Protein AF-A0A1V8SLN9-F1 (afdb_monomer_lite)

Radius of gyration: 32.0 Å; chains: 1; bounding box: 64×64×95 Å

Sequence (150 aa):
MSALKPRDNAAPYPKDADELRLRQKEPDKEIIEHERKRAIEVKVFELRDKLEDEGVNEDDIDDQCDALRKKLTAEQTKNGSGNSGRGLKSHQVHELAKAKIEESEKLRKALGIRKDYEEGSHWKRQEEQKERREKGREEGMAKREERDRD

pLDDT: mean 83.2, std 10.78, range [45.56, 96.0]

Organism: NCBI:txid1507870

Structure (mmCIF, N/CA/C/O backbone):
data_AF-A0A1V8SLN9-F1
#
_entry.id   AF-A0A1V8SLN9-F1
#
loop_
_atom_site.group_PDB
_atom_site.id
_atom_site.type_symbol
_atom_site.label_atom_id
_atom_site.label_alt_id
_atom_site.label_comp_id
_atom_site.label_asym_id
_atom_site.label_entity_id
_atom_site.label_seq_id
_atom_site.pdbx_PDB_ins_code
_atom_site.Cartn_x
_atom_site.Cartn_y
_atom_site.Cartn_z
_atom_site.occupancy
_atom_site.B_iso_or_equiv
_atom_site.auth_seq_id
_atom_site.auth_comp_id
_atom_site.auth_asym_id
_atom_site.auth_atom_id
_atom_site.pdbx_PDB_model_num
ATOM 1 N N . MET A 1 1 ? 43.104 42.020 -18.198 1.00 45.56 1 MET A N 1
ATOM 2 C CA . MET A 1 1 ? 42.514 40.828 -18.840 1.00 45.56 1 MET A CA 1
ATOM 3 C C . MET A 1 1 ? 41.553 40.204 -17.846 1.00 45.56 1 MET A C 1
ATOM 5 O O . MET A 1 1 ? 41.995 39.791 -16.783 1.00 45.56 1 MET A O 1
ATOM 9 N N . SER A 1 2 ? 40.251 40.258 -18.116 1.00 55.72 2 SER A N 1
ATOM 10 C CA . SER A 1 2 ? 39.222 39.823 -17.167 1.00 55.72 2 SER A CA 1
ATOM 11 C C . SER A 1 2 ? 39.200 38.298 -17.063 1.00 55.72 2 SER A C 1
ATOM 13 O O . SER A 1 2 ? 38.840 37.621 -18.021 1.00 55.72 2 SER A O 1
ATOM 15 N N . ALA A 1 3 ? 39.574 37.760 -15.902 1.00 68.81 3 ALA A N 1
ATOM 16 C CA . ALA A 1 3 ? 39.474 36.338 -15.580 1.00 68.81 3 ALA A CA 1
ATOM 17 C C . ALA A 1 3 ? 38.046 35.999 -15.117 1.00 68.81 3 ALA A C 1
ATOM 19 O O . ALA A 1 3 ? 37.800 35.709 -13.949 1.00 68.81 3 ALA A O 1
ATOM 20 N N . LEU A 1 4 ? 37.076 36.093 -16.028 1.00 71.19 4 LEU A N 1
ATOM 21 C CA . LEU A 1 4 ? 35.726 35.594 -15.775 1.00 71.19 4 LEU A CA 1
ATOM 22 C C . LEU A 1 4 ? 35.706 34.098 -16.085 1.00 71.19 4 LEU A C 1
ATOM 24 O O . LEU A 1 4 ? 35.867 33.689 -17.234 1.00 71.19 4 LEU A O 1
ATOM 28 N N . LYS A 1 5 ? 35.530 33.283 -15.041 1.00 73.00 5 LYS A N 1
ATOM 29 C CA . LYS A 1 5 ? 35.334 31.836 -15.169 1.00 73.00 5 LYS A CA 1
ATOM 30 C C . LYS A 1 5 ? 34.076 31.587 -16.023 1.00 73.00 5 LYS A C 1
ATOM 32 O O . LYS A 1 5 ? 33.032 32.161 -15.699 1.00 73.00 5 LYS A O 1
ATOM 37 N N . PRO A 1 6 ? 34.147 30.786 -17.104 1.00 74.12 6 PRO A N 1
ATOM 38 C CA . PRO A 1 6 ? 32.973 30.454 -17.903 1.00 74.12 6 PRO A CA 1
ATOM 39 C C . PRO A 1 6 ? 31.878 29.869 -17.010 1.00 74.12 6 PRO A C 1
ATOM 41 O O . PRO A 1 6 ? 32.161 29.063 -16.122 1.00 74.12 6 PRO A O 1
ATOM 44 N N . ARG A 1 7 ? 30.633 30.303 -17.219 1.00 70.94 7 ARG A N 1
ATOM 45 C CA . ARG A 1 7 ? 29.477 29.709 -16.542 1.00 70.94 7 ARG A CA 1
ATOM 46 C C . ARG A 1 7 ? 29.340 28.271 -17.029 1.00 70.94 7 ARG A C 1
ATOM 48 O O . ARG A 1 7 ? 29.183 28.056 -18.230 1.00 70.94 7 ARG A O 1
ATOM 55 N N . ASP A 1 8 ? 29.377 27.316 -16.105 1.00 69.69 8 ASP A N 1
ATOM 56 C CA . ASP A 1 8 ? 29.020 25.933 -16.406 1.00 69.69 8 ASP A CA 1
ATOM 57 C C . ASP A 1 8 ? 27.553 25.890 -16.842 1.00 69.69 8 ASP A C 1
ATOM 59 O O . ASP A 1 8 ? 26.636 26.053 -16.037 1.00 69.69 8 ASP A O 1
ATOM 63 N N . ASN A 1 9 ? 27.325 25.677 -18.140 1.00 66.25 9 ASN A N 1
ATOM 64 C CA . ASN A 1 9 ? 26.021 25.304 -18.683 1.00 66.25 9 ASN A CA 1
ATOM 65 C C . ASN A 1 9 ? 25.790 23.810 -18.420 1.00 66.25 9 ASN A C 1
ATOM 67 O O . ASN A 1 9 ? 25.662 23.009 -19.349 1.00 66.25 9 ASN A O 1
ATOM 71 N N . ALA A 1 10 ? 25.769 23.416 -17.146 1.00 72.19 10 ALA A N 1
ATOM 72 C CA . ALA A 1 10 ? 25.263 22.109 -16.768 1.00 72.19 10 ALA A CA 1
ATOM 73 C C . ALA A 1 10 ? 23.760 22.107 -17.078 1.00 72.19 10 ALA A C 1
ATOM 75 O O . ALA A 1 10 ? 22.980 22.815 -16.440 1.00 72.19 10 ALA A O 1
ATOM 76 N N . ALA A 1 11 ? 23.359 21.379 -18.123 1.00 70.81 11 ALA A N 1
ATOM 77 C CA . ALA A 1 11 ? 21.947 21.170 -18.407 1.00 70.81 11 ALA A CA 1
ATOM 78 C C . ALA A 1 11 ? 21.316 20.504 -17.167 1.00 70.81 11 ALA A C 1
ATOM 80 O O . ALA A 1 11 ? 21.844 19.487 -16.723 1.00 70.81 11 ALA A O 1
ATOM 81 N N . PRO A 1 12 ? 20.217 21.036 -16.600 1.00 73.62 12 PRO A N 1
ATOM 82 C CA . PRO A 1 12 ? 19.652 20.559 -15.332 1.00 73.62 12 PRO A CA 1
ATOM 83 C C . PRO A 1 12 ? 18.948 19.197 -15.446 1.00 73.62 12 PRO A C 1
ATOM 85 O O . PRO A 1 12 ? 18.266 18.779 -14.515 1.00 73.62 12 PRO A O 1
ATOM 88 N N . TYR A 1 13 ? 19.088 18.522 -16.588 1.00 70.31 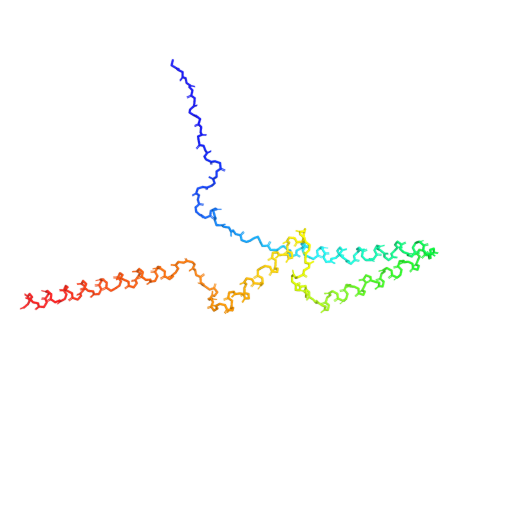13 TYR A N 1
ATOM 89 C CA . TYR A 1 13 ? 18.449 17.250 -16.874 1.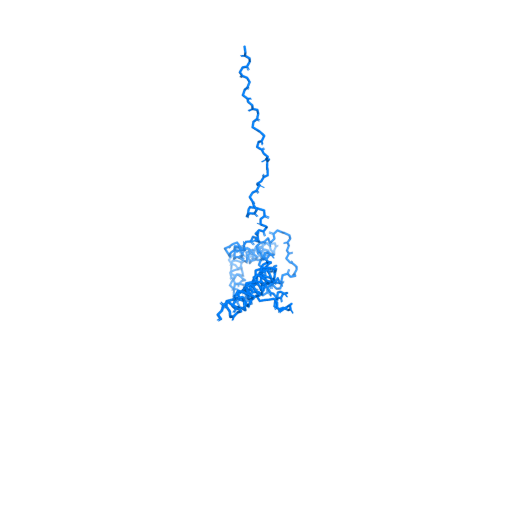00 70.31 13 TYR A CA 1
ATOM 90 C C . TYR A 1 13 ? 19.492 16.208 -17.278 1.00 70.31 13 TYR A C 1
ATOM 92 O O . TYR A 1 13 ? 20.424 16.538 -18.023 1.00 70.31 13 TYR A O 1
ATOM 100 N N . PRO A 1 14 ? 19.319 14.961 -16.815 1.00 72.50 14 PRO A N 1
ATOM 101 C CA . PRO A 1 14 ? 20.203 13.865 -17.165 1.00 72.50 14 PRO A CA 1
ATOM 102 C C . PRO A 1 14 ? 20.166 13.594 -18.672 1.00 72.50 14 PRO A C 1
ATOM 104 O O . PRO 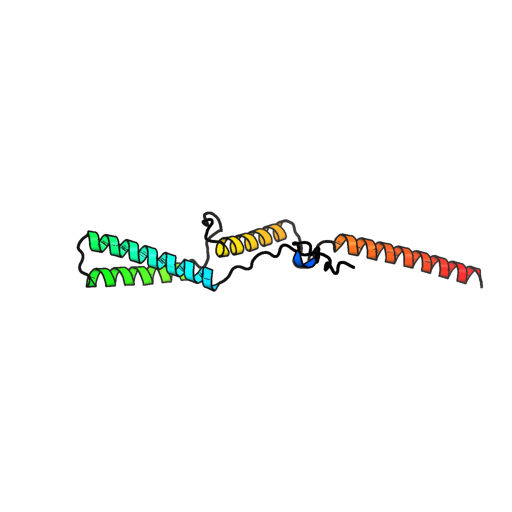A 1 14 ? 19.104 13.617 -19.298 1.00 72.50 14 PRO A O 1
ATOM 107 N N . LYS A 1 15 ? 21.345 13.390 -19.268 1.00 71.94 15 LYS A N 1
ATOM 108 C CA . LYS A 1 15 ? 21.513 13.119 -20.709 1.00 71.94 15 LYS A CA 1
ATOM 109 C C . LYS A 1 15 ? 21.676 11.632 -21.015 1.00 71.94 15 LYS A C 1
ATOM 111 O O . LYS A 1 15 ? 21.629 11.252 -22.184 1.00 71.94 15 LYS A O 1
ATOM 116 N N . ASP A 1 16 ? 21.863 10.815 -19.985 1.00 75.44 16 ASP A N 1
ATOM 117 C CA . ASP A 1 16 ? 22.084 9.388 -20.137 1.00 75.44 16 ASP A CA 1
ATOM 118 C C . ASP A 1 16 ? 20.753 8.687 -20.418 1.00 75.44 16 ASP A C 1
ATOM 120 O O . ASP A 1 16 ? 19.775 8.820 -19.680 1.00 75.44 16 ASP A O 1
ATOM 124 N N . ALA A 1 17 ? 20.705 7.937 -21.521 1.00 71.56 17 ALA A N 1
ATOM 125 C CA . ALA A 1 17 ? 19.495 7.250 -21.971 1.00 71.56 17 ALA A CA 1
ATOM 126 C C . ALA A 1 17 ? 18.965 6.247 -20.931 1.00 71.56 17 ALA A C 1
ATOM 128 O O . ALA A 1 17 ? 17.759 6.013 -20.863 1.00 71.56 17 ALA A O 1
ATOM 129 N N . ASP A 1 18 ? 19.853 5.692 -20.101 1.00 68.31 18 ASP A N 1
ATOM 130 C CA . ASP A 1 18 ? 19.485 4.802 -19.001 1.00 68.31 18 ASP A CA 1
ATOM 131 C C . ASP A 1 18 ? 18.810 5.536 -17.835 1.00 68.31 18 ASP A C 1
ATOM 133 O O . ASP A 1 18 ? 17.910 4.977 -17.214 1.00 68.31 18 ASP A O 1
ATOM 137 N N . GLU A 1 19 ? 19.152 6.799 -17.572 1.00 68.62 19 GLU A N 1
ATOM 138 C CA . GLU A 1 19 ? 18.497 7.608 -16.531 1.00 68.62 19 GLU A CA 1
ATOM 139 C C . GLU A 1 19 ? 17.118 8.117 -16.977 1.00 68.62 19 GLU A C 1
ATOM 141 O O . GLU A 1 19 ? 16.234 8.353 -16.152 1.00 68.62 19 GLU A O 1
ATOM 146 N N . LEU A 1 20 ? 16.893 8.214 -18.291 1.00 69.50 20 LEU A N 1
ATOM 147 C CA . LEU A 1 20 ? 15.585 8.510 -18.883 1.00 69.50 20 LEU A CA 1
ATOM 148 C C . LEU A 1 20 ? 14.635 7.301 -18.885 1.00 69.50 20 LEU A C 1
ATOM 150 O O . LEU A 1 20 ? 13.441 7.462 -19.164 1.00 69.50 20 LEU A O 1
ATOM 154 N N . ARG A 1 21 ? 15.117 6.090 -18.571 1.00 73.75 21 ARG A N 1
ATOM 155 C CA . ARG A 1 21 ? 14.247 4.915 -18.457 1.00 73.75 21 ARG A CA 1
ATOM 156 C C . ARG A 1 21 ? 13.341 5.070 -17.238 1.00 73.75 21 ARG A C 1
ATOM 158 O O . ARG A 1 21 ? 13.768 4.970 -16.091 1.00 73.75 21 ARG A O 1
ATOM 165 N N . LEU A 1 22 ? 12.051 5.271 -17.500 1.00 69.38 22 LEU A N 1
ATOM 166 C CA . LEU A 1 22 ? 10.990 5.323 -16.493 1.00 69.38 22 LEU A CA 1
ATOM 167 C C . LEU A 1 22 ? 10.864 3.966 -15.784 1.00 69.38 22 LEU A C 1
ATOM 169 O O . LEU A 1 22 ? 10.104 3.092 -16.201 1.00 69.38 22 LEU A O 1
ATOM 173 N N . ARG A 1 23 ? 11.616 3.781 -14.697 1.00 71.50 23 ARG A N 1
ATOM 174 C CA . ARG A 1 23 ? 11.532 2.573 -13.874 1.00 71.50 23 ARG A CA 1
ATOM 175 C C . ARG A 1 23 ? 10.254 2.604 -13.038 1.00 71.50 23 ARG A C 1
ATOM 177 O O . ARG A 1 23 ? 9.971 3.571 -12.329 1.00 71.50 23 ARG A O 1
ATOM 184 N N . GLN A 1 24 ? 9.479 1.526 -13.108 1.00 72.44 24 GLN A N 1
ATOM 185 C CA . GLN A 1 24 ? 8.304 1.358 -12.260 1.00 72.44 24 GLN A CA 1
ATOM 186 C C . GLN A 1 24 ? 8.764 1.228 -10.801 1.00 72.44 24 GLN A C 1
ATOM 188 O O . GLN A 1 24 ? 9.612 0.392 -10.496 1.00 72.44 24 GLN A O 1
ATOM 193 N N . LYS A 1 25 ? 8.247 2.084 -9.907 1.00 78.44 25 LYS A N 1
ATOM 194 C CA . LYS A 1 25 ? 8.588 2.026 -8.479 1.00 78.44 25 LYS A CA 1
ATOM 195 C C . LYS A 1 25 ? 8.139 0.688 -7.902 1.00 78.44 25 LYS A C 1
ATOM 197 O O . LYS A 1 25 ? 6.975 0.313 -8.051 1.00 78.44 25 LYS A O 1
ATOM 202 N N . GLU A 1 26 ? 9.064 -0.006 -7.252 1.00 82.19 26 GLU A N 1
ATOM 203 C CA . GLU A 1 26 ? 8.779 -1.285 -6.617 1.00 82.19 26 GLU A CA 1
ATOM 204 C C . GLU A 1 26 ? 7.928 -1.062 -5.353 1.00 82.19 26 GLU A C 1
ATOM 206 O O . GLU A 1 26 ? 8.176 -0.121 -4.591 1.00 82.19 26 GLU A O 1
ATOM 211 N N . PRO A 1 27 ? 6.878 -1.872 -5.139 1.00 88.19 27 PRO A N 1
ATOM 212 C CA . PRO A 1 27 ? 6.085 -1.809 -3.922 1.00 88.19 27 PRO A CA 1
ATOM 213 C C . PRO A 1 27 ? 6.900 -2.331 -2.734 1.00 88.19 27 PRO A C 1
ATOM 215 O O . PRO A 1 27 ? 7.520 -3.390 -2.821 1.00 88.19 27 PRO A O 1
ATOM 218 N N . ASP A 1 28 ? 6.850 -1.614 -1.611 1.00 89.62 28 ASP A N 1
ATOM 219 C CA . ASP A 1 28 ? 7.507 -2.030 -0.377 1.00 89.62 28 ASP A CA 1
ATOM 220 C C . ASP A 1 28 ? 6.541 -2.903 0.428 1.00 89.62 28 ASP A C 1
ATOM 222 O O . ASP A 1 28 ? 5.388 -2.528 0.663 1.00 89.62 28 ASP A O 1
ATOM 226 N N . LYS A 1 29 ? 6.999 -4.093 0.817 1.00 88.06 29 LYS A N 1
ATOM 227 C CA . LYS A 1 29 ? 6.187 -5.060 1.558 1.00 88.06 29 LYS A CA 1
ATOM 228 C C . LYS A 1 29 ? 5.949 -4.607 2.994 1.00 88.06 29 LYS A C 1
ATOM 230 O O . LYS A 1 29 ? 4.848 -4.820 3.493 1.00 88.06 29 LYS A O 1
ATOM 235 N N . GLU A 1 30 ? 6.927 -3.960 3.622 1.00 89.19 30 GLU A N 1
ATOM 236 C CA . GLU A 1 30 ? 6.820 -3.511 5.012 1.00 89.19 30 GLU A CA 1
ATOM 237 C C . GLU A 1 30 ? 5.747 -2.430 5.139 1.00 89.19 30 GLU A C 1
ATOM 239 O O . GLU A 1 30 ? 4.866 -2.521 5.991 1.00 89.19 30 GLU A O 1
ATOM 244 N N . ILE A 1 31 ? 5.735 -1.474 4.205 1.00 88.62 31 ILE A N 1
ATOM 245 C CA . ILE A 1 31 ? 4.721 -0.414 4.171 1.00 88.62 31 ILE A CA 1
ATOM 246 C C . ILE A 1 31 ? 3.323 -1.002 3.937 1.00 88.62 31 ILE A C 1
ATOM 248 O O . ILE A 1 31 ? 2.367 -0.621 4.604 1.00 88.62 31 ILE A O 1
ATOM 252 N N . ILE A 1 32 ? 3.184 -1.984 3.043 1.00 87.56 32 ILE A N 1
ATOM 253 C CA . ILE A 1 32 ? 1.891 -2.652 2.823 1.00 87.56 32 ILE A CA 1
ATOM 254 C C . ILE A 1 32 ? 1.413 -3.378 4.094 1.00 87.56 32 ILE A C 1
ATOM 256 O O . ILE A 1 32 ? 0.224 -3.365 4.415 1.00 87.56 32 ILE A O 1
ATOM 260 N N . GLU A 1 33 ? 2.314 -4.027 4.829 1.00 89.06 33 GLU A N 1
ATOM 261 C CA . GLU A 1 33 ? 1.983 -4.696 6.090 1.00 89.06 33 GLU A CA 1
ATOM 262 C C . GLU A 1 33 ? 1.648 -3.712 7.215 1.00 89.06 33 GLU A C 1
ATOM 264 O O . GLU A 1 33 ? 0.769 -3.989 8.035 1.00 89.06 33 GLU A O 1
ATOM 269 N N . HIS A 1 34 ? 2.298 -2.553 7.244 1.00 92.00 34 HIS A N 1
ATOM 270 C CA . HIS A 1 34 ? 2.000 -1.489 8.197 1.00 92.00 34 HIS A CA 1
ATOM 271 C C . HIS A 1 34 ? 0.605 -0.915 7.978 1.00 92.00 34 HIS A C 1
ATOM 273 O O . HIS A 1 34 ? -0.183 -0.844 8.922 1.00 92.00 34 HIS A O 1
ATOM 279 N N . GLU A 1 35 ? 0.246 -0.607 6.737 1.00 88.81 35 GLU A N 1
ATOM 280 C CA . GLU A 1 35 ? -1.072 -0.080 6.384 1.00 88.81 35 GLU A CA 1
ATOM 281 C C . GLU A 1 35 ? -2.180 -1.077 6.742 1.00 88.81 35 GLU A C 1
ATOM 283 O O . GLU A 1 35 ? -3.238 -0.698 7.251 1.00 88.81 35 GLU A O 1
ATOM 288 N N . ARG A 1 36 ? -1.902 -2.372 6.571 1.00 88.75 36 ARG A N 1
ATOM 289 C CA . ARG A 1 36 ? -2.773 -3.473 6.995 1.00 88.75 36 ARG A CA 1
ATOM 290 C C . ARG A 1 36 ? -2.993 -3.528 8.498 1.00 88.75 36 ARG A C 1
ATOM 292 O O . ARG A 1 36 ? -4.140 -3.681 8.915 1.00 88.75 36 ARG A O 1
ATOM 299 N N . LYS A 1 37 ? -1.929 -3.418 9.297 1.00 91.62 37 LYS A N 1
ATOM 300 C CA . LYS A 1 37 ? -2.019 -3.382 10.766 1.00 91.62 37 LYS A CA 1
ATOM 301 C C . LYS A 1 37 ? -2.746 -2.123 11.228 1.00 91.62 37 LYS A C 1
ATOM 303 O O . LYS A 1 37 ? -3.661 -2.203 12.039 1.00 91.62 37 LYS A O 1
ATOM 308 N N . ARG A 1 38 ? -2.421 -0.973 10.637 1.00 92.88 38 ARG A N 1
ATOM 309 C CA . ARG A 1 38 ? -3.075 0.308 10.922 1.00 92.88 38 ARG A CA 1
ATOM 310 C C . ARG A 1 38 ? -4.578 0.249 10.669 1.00 92.88 38 ARG A C 1
ATOM 312 O O . ARG A 1 38 ? -5.340 0.769 11.471 1.00 92.88 38 ARG A O 1
ATOM 319 N N . ALA A 1 39 ? -5.016 -0.406 9.596 1.00 90.62 39 ALA A N 1
ATOM 320 C CA . ALA A 1 39 ? -6.439 -0.577 9.311 1.00 90.62 39 ALA A CA 1
ATOM 321 C C . ALA A 1 39 ? -7.180 -1.399 10.383 1.00 90.62 39 ALA A C 1
ATOM 323 O O . ALA A 1 39 ? -8.375 -1.191 10.583 1.00 90.62 39 ALA A O 1
ATOM 324 N N . ILE A 1 40 ? -6.494 -2.325 11.063 1.00 93.44 40 ILE A N 1
ATOM 325 C CA . ILE A 1 40 ? -7.048 -3.052 12.212 1.00 93.44 40 ILE A CA 1
ATOM 326 C C . ILE A 1 40 ? -7.127 -2.117 13.417 1.00 93.44 40 ILE A C 1
ATOM 328 O O . ILE A 1 40 ? -8.200 -1.974 13.994 1.00 93.44 40 ILE A O 1
ATOM 332 N N . GLU A 1 41 ? -6.026 -1.443 13.753 1.00 94.81 41 GLU A N 1
ATOM 333 C CA . GLU A 1 41 ? -5.966 -0.566 14.928 1.00 94.81 41 GLU A CA 1
ATOM 334 C C . GLU A 1 41 ? -6.947 0.607 14.837 1.00 94.81 41 GLU A C 1
ATOM 336 O O . GLU A 1 41 ? -7.570 0.949 15.832 1.00 94.81 41 GLU A O 1
ATOM 341 N N . VAL A 1 42 ? -7.178 1.168 13.646 1.00 95.50 42 VAL A N 1
ATOM 342 C CA . VAL A 1 42 ? -8.212 2.199 13.446 1.00 95.50 42 VAL A CA 1
ATOM 343 C C . VAL A 1 42 ? -9.601 1.671 13.813 1.00 95.50 42 VAL A C 1
ATOM 345 O O . VAL A 1 42 ? -10.342 2.358 14.500 1.00 95.50 42 VAL A O 1
ATOM 348 N N . LYS A 1 43 ? -9.950 0.440 13.423 1.00 94.44 43 LYS A N 1
ATOM 349 C CA . LYS A 1 43 ? -11.251 -0.158 13.773 1.00 94.44 43 LYS A CA 1
ATOM 350 C C . LYS A 1 43 ? -11.370 -0.480 15.260 1.00 94.44 43 LYS A C 1
ATOM 352 O O . LYS A 1 43 ? -12.461 -0.397 15.810 1.00 94.44 43 LYS A O 1
ATOM 357 N N . VAL A 1 44 ? -10.269 -0.891 15.888 1.00 96.00 44 VAL A N 1
ATOM 358 C CA . VAL A 1 44 ? -10.218 -1.123 17.338 1.00 96.00 44 VAL A CA 1
ATOM 359 C C . VAL A 1 44 ? -10.406 0.198 18.081 1.00 96.00 44 VAL A C 1
ATOM 361 O O . VAL A 1 44 ? -11.205 0.258 19.007 1.00 96.00 44 VAL A O 1
ATOM 364 N N . PHE A 1 45 ? -9.756 1.266 17.621 1.00 95.56 45 PHE A N 1
ATOM 365 C CA . PHE A 1 45 ? -9.921 2.607 18.171 1.00 95.56 45 PHE A CA 1
ATOM 366 C C . PHE A 1 45 ? -11.361 3.121 18.012 1.00 95.56 45 PHE A C 1
ATOM 368 O O . PHE A 1 45 ? -11.969 3.543 18.983 1.00 95.56 45 PHE A O 1
ATOM 375 N N . GLU A 1 46 ? -11.967 2.964 16.830 1.00 95.00 46 GLU A N 1
ATOM 376 C CA . GLU A 1 46 ? -13.381 3.306 16.609 1.00 95.00 46 GLU A CA 1
ATOM 377 C C . GLU A 1 46 ? -14.352 2.517 17.504 1.00 95.00 46 GLU A C 1
ATOM 379 O O . GLU A 1 46 ? -15.445 3.004 17.792 1.00 95.00 46 GLU A O 1
ATOM 384 N N . LEU A 1 47 ? -14.023 1.273 17.875 1.00 95.00 47 LEU A N 1
ATOM 385 C CA . LEU A 1 47 ? -14.830 0.496 18.821 1.00 95.00 47 LEU A CA 1
ATOM 386 C C . LEU A 1 47 ? -14.664 1.044 20.237 1.00 95.00 47 LEU A C 1
ATOM 388 O O . LEU A 1 47 ? -15.659 1.214 20.933 1.00 95.00 47 LEU A O 1
ATOM 392 N N . ARG A 1 48 ? -13.424 1.326 20.637 1.00 93.94 48 ARG A N 1
ATOM 393 C CA . ARG A 1 48 ? -13.111 1.902 21.941 1.00 93.94 48 ARG A CA 1
ATOM 394 C C . ARG A 1 48 ? -13.864 3.213 22.162 1.00 93.94 48 ARG A C 1
ATOM 396 O O . ARG A 1 48 ? -14.591 3.297 23.142 1.00 93.94 48 ARG A O 1
ATOM 403 N N . ASP A 1 49 ? -13.785 4.151 21.217 1.00 95.50 49 ASP A N 1
ATOM 404 C CA . ASP A 1 49 ? -14.495 5.437 21.294 1.00 95.50 49 ASP A CA 1
ATOM 405 C C . ASP A 1 49 ? -16.005 5.238 21.529 1.00 95.50 49 ASP A C 1
ATOM 407 O O . ASP A 1 49 ? -16.607 5.894 22.372 1.00 95.50 49 ASP A O 1
ATOM 411 N N . LYS A 1 50 ? -16.624 4.274 20.832 1.00 95.25 50 LYS A N 1
ATOM 412 C CA . LYS A 1 50 ? -18.056 3.972 20.994 1.00 95.25 50 LYS A CA 1
ATOM 413 C C . LYS A 1 50 ? -18.391 3.406 22.370 1.00 95.25 50 LYS A C 1
ATOM 415 O O . LYS A 1 50 ? -19.414 3.770 22.934 1.00 95.25 50 LYS A O 1
ATOM 420 N N . LEU A 1 51 ? -17.566 2.501 22.892 1.00 94.50 51 LEU A N 1
ATOM 421 C CA . LEU A 1 51 ? -17.813 1.890 24.199 1.00 94.50 51 LEU A CA 1
ATOM 422 C C . LEU A 1 51 ? -17.556 2.877 25.348 1.00 94.50 51 LEU A C 1
ATOM 424 O O . LEU A 1 51 ? -18.253 2.822 26.362 1.00 94.50 51 LEU A O 1
ATOM 428 N N . GLU A 1 52 ? -16.597 3.791 25.176 1.00 92.62 52 GLU A N 1
ATOM 429 C CA . GLU A 1 52 ? -16.365 4.910 26.095 1.00 92.62 52 GLU A CA 1
ATOM 430 C C . GLU A 1 52 ? -17.578 5.859 26.116 1.00 92.62 52 GLU A C 1
ATOM 432 O O . GLU A 1 52 ? -18.063 6.198 27.197 1.00 92.62 52 GLU A O 1
ATOM 437 N N . ASP A 1 53 ? -18.141 6.206 24.952 1.00 94.50 53 ASP A N 1
ATOM 438 C CA . ASP A 1 53 ? -19.371 7.011 24.846 1.00 94.50 53 ASP A CA 1
ATOM 439 C C . ASP A 1 53 ? -20.598 6.315 25.474 1.00 94.50 53 ASP A C 1
ATOM 441 O O . ASP A 1 53 ? -21.480 6.970 26.037 1.00 94.50 53 ASP A O 1
ATOM 445 N N . GLU A 1 54 ? -20.665 4.983 25.397 1.00 93.62 54 GLU A N 1
ATOM 446 C CA . GLU A 1 54 ? -21.719 4.161 26.009 1.00 93.62 54 GLU A CA 1
ATOM 447 C C . GLU A 1 54 ? -21.543 3.976 27.530 1.00 93.62 54 GLU A C 1
ATOM 449 O O . GLU A 1 54 ? -22.467 3.508 28.202 1.00 93.62 54 GLU A O 1
ATOM 454 N N . GLY A 1 55 ? -20.397 4.376 28.094 1.00 91.19 55 GLY A N 1
ATOM 455 C CA . GLY A 1 55 ? -20.110 4.296 29.529 1.00 91.19 55 GLY A CA 1
ATOM 456 C C . GLY A 1 55 ? -19.820 2.879 30.033 1.00 91.19 55 GLY A C 1
ATOM 457 O O . GLY A 1 55 ? -20.134 2.560 31.181 1.00 91.19 55 GLY A O 1
ATOM 458 N N . VAL A 1 56 ? -19.262 2.017 29.178 1.00 92.50 56 VAL A N 1
ATOM 459 C CA . VAL A 1 56 ? -18.830 0.656 29.539 1.00 92.50 56 VAL A CA 1
ATOM 460 C C . VAL A 1 56 ? -17.578 0.715 30.432 1.00 92.50 56 VAL A C 1
ATOM 462 O O . VAL A 1 56 ? -16.808 1.671 30.372 1.00 92.50 56 VAL A O 1
ATOM 465 N N . ASN A 1 57 ? -17.364 -0.291 31.289 1.00 94.25 57 ASN A N 1
ATOM 466 C CA . ASN A 1 57 ? -16.175 -0.349 32.148 1.00 94.25 57 ASN A CA 1
ATOM 467 C C . ASN A 1 57 ? -14.892 -0.542 31.327 1.00 94.25 57 ASN A C 1
ATOM 469 O O . ASN A 1 57 ? -14.897 -1.283 30.347 1.00 94.25 57 ASN A O 1
ATOM 473 N N . GLU A 1 58 ? -13.776 0.033 31.784 1.00 90.75 58 GLU A N 1
ATOM 474 C CA . GLU A 1 58 ? -12.474 -0.061 31.099 1.00 90.75 58 GLU A CA 1
ATOM 475 C C . GLU A 1 58 ? -12.023 -1.514 30.850 1.00 90.75 58 GLU A C 1
A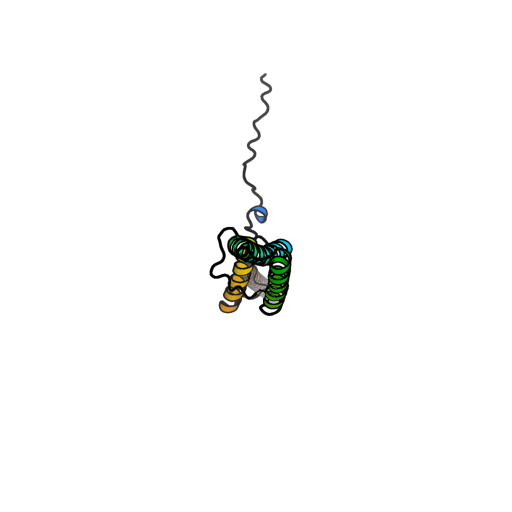TOM 477 O O . GLU A 1 58 ? -11.594 -1.831 29.742 1.00 90.75 58 GLU A O 1
ATOM 482 N N . ASP A 1 59 ? -12.205 -2.417 31.820 1.00 92.44 59 ASP A N 1
ATOM 483 C CA . ASP A 1 59 ? -11.832 -3.834 31.673 1.00 92.44 59 ASP A CA 1
ATOM 484 C C . ASP A 1 59 ? -12.635 -4.536 30.557 1.00 92.44 59 ASP A C 1
ATOM 486 O O . ASP A 1 59 ? -12.083 -5.272 29.736 1.00 92.44 59 ASP A O 1
ATOM 490 N N . ASP A 1 60 ? -13.943 -4.262 30.479 1.00 92.50 60 ASP A N 1
ATOM 491 C CA . ASP A 1 60 ? -14.828 -4.827 29.454 1.00 92.50 60 ASP A CA 1
ATOM 492 C C . ASP A 1 60 ? -14.503 -4.255 28.057 1.00 92.50 60 ASP A C 1
ATOM 494 O O . ASP A 1 60 ? -14.635 -4.950 27.042 1.00 92.50 60 ASP A O 1
ATOM 498 N N . ILE A 1 61 ? -14.070 -2.990 27.991 1.00 92.50 61 ILE A N 1
ATOM 499 C CA . ILE A 1 61 ? -13.629 -2.328 26.755 1.00 92.50 61 ILE A CA 1
ATOM 500 C C . ILE A 1 61 ? -12.372 -3.006 26.212 1.00 92.50 61 ILE A C 1
ATOM 502 O O . ILE A 1 61 ? -12.318 -3.329 25.018 1.00 92.50 61 ILE A O 1
ATOM 506 N N . ASP A 1 62 ? -11.380 -3.242 27.068 1.00 93.56 62 ASP A N 1
ATOM 507 C CA . ASP A 1 62 ? -10.115 -3.862 26.678 1.00 93.56 62 ASP A CA 1
ATOM 508 C C . ASP A 1 62 ? -10.326 -5.299 26.177 1.00 93.56 62 ASP A C 1
ATOM 510 O O . ASP A 1 62 ? -9.824 -5.656 25.103 1.00 93.56 62 ASP A O 1
ATOM 514 N N . ASP A 1 63 ? -11.161 -6.090 26.858 1.00 95.56 63 ASP A N 1
ATOM 515 C CA . ASP A 1 63 ? -11.508 -7.453 26.440 1.00 95.56 63 ASP A CA 1
ATOM 516 C C . ASP A 1 63 ? -12.178 -7.487 25.055 1.00 95.56 63 ASP A C 1
ATOM 518 O O . ASP A 1 63 ? -11.834 -8.311 24.191 1.00 95.56 63 ASP A O 1
ATOM 522 N N . GLN A 1 64 ? -13.118 -6.571 24.798 1.00 93.31 64 GLN A N 1
ATOM 523 C CA . GLN A 1 64 ? -13.793 -6.464 23.502 1.00 93.31 64 GLN A CA 1
ATOM 524 C C . GLN A 1 64 ? -12.845 -5.990 22.393 1.00 93.31 64 GLN A C 1
ATOM 526 O O . GLN A 1 64 ? -12.872 -6.532 21.279 1.00 93.31 64 GLN A O 1
ATOM 531 N N . CYS A 1 65 ? -11.977 -5.023 22.688 1.00 95.00 65 CYS A N 1
ATOM 532 C CA . CYS A 1 65 ? -10.964 -4.526 21.760 1.00 95.00 65 CYS A CA 1
ATOM 533 C C . CYS A 1 65 ? -9.961 -5.622 21.379 1.00 95.00 65 CYS A C 1
ATOM 535 O O . CYS A 1 65 ? -9.652 -5.800 20.195 1.00 95.00 65 CYS A O 1
ATOM 537 N N . ASP A 1 66 ? -9.507 -6.420 22.343 1.00 95.75 66 ASP A N 1
ATOM 538 C CA . ASP A 1 66 ? -8.597 -7.538 22.105 1.00 95.75 66 ASP A CA 1
ATOM 539 C C . ASP A 1 66 ? -9.254 -8.679 21.330 1.00 95.75 66 ASP A C 1
ATOM 541 O O . ASP A 1 66 ? -8.637 -9.265 20.427 1.00 95.75 66 ASP A O 1
ATOM 545 N N . ALA A 1 67 ? -10.518 -8.984 21.626 1.00 95.81 67 ALA A N 1
ATOM 546 C CA . ALA A 1 67 ? -11.300 -9.932 20.844 1.00 95.81 67 ALA A CA 1
ATOM 547 C C . ALA A 1 67 ? -11.427 -9.469 19.382 1.00 95.81 67 ALA A C 1
ATOM 549 O O . ALA A 1 67 ? -11.218 -10.265 18.456 1.00 95.81 67 ALA A O 1
ATOM 550 N N . LEU A 1 68 ? -11.698 -8.178 19.157 1.00 94.81 68 LEU A N 1
ATOM 551 C CA . LEU A 1 68 ? -11.782 -7.595 17.819 1.00 94.81 68 LEU A CA 1
ATOM 552 C C . LEU A 1 68 ? -10.428 -7.632 17.097 1.00 94.81 68 LEU A C 1
ATOM 554 O O . LEU A 1 68 ? -10.371 -8.052 15.937 1.00 94.81 68 LEU A O 1
ATOM 558 N N . ARG A 1 69 ? -9.331 -7.274 17.776 1.00 94.69 69 ARG A N 1
ATOM 559 C CA . ARG A 1 69 ? -7.966 -7.319 17.229 1.00 94.69 69 ARG A CA 1
ATOM 560 C C . ARG A 1 69 ? -7.602 -8.731 16.770 1.00 94.69 69 ARG A C 1
ATOM 562 O O . ARG A 1 69 ? -7.156 -8.917 15.633 1.00 94.69 69 ARG A O 1
ATOM 569 N N . LYS A 1 70 ? -7.858 -9.749 17.603 1.00 95.50 70 LYS A N 1
ATOM 570 C CA . LYS A 1 70 ? -7.632 -11.169 17.266 1.00 95.50 70 LYS A CA 1
ATOM 571 C C . LYS A 1 70 ? -8.484 -11.608 16.075 1.00 95.50 70 LYS A C 1
ATOM 573 O O . LYS A 1 70 ? -7.968 -12.249 15.157 1.00 95.50 70 LYS A O 1
ATOM 578 N N . LYS A 1 71 ? -9.766 -11.230 16.050 1.00 95.06 71 LYS A N 1
ATOM 579 C CA . LYS A 1 71 ? -10.696 -11.568 14.963 1.00 95.06 71 LYS A CA 1
ATOM 580 C C . LYS A 1 71 ? -10.252 -10.974 13.626 1.00 95.06 71 LYS A C 1
ATOM 582 O O . LYS A 1 71 ? -10.143 -11.712 12.650 1.00 95.06 71 LYS A O 1
ATOM 587 N N . LEU A 1 72 ? -9.956 -9.676 13.588 1.00 93.12 72 LEU A N 1
ATOM 588 C CA . LEU A 1 72 ? -9.550 -8.979 12.364 1.00 93.12 72 LEU A CA 1
ATOM 589 C C . LEU A 1 72 ? -8.182 -9.449 11.860 1.00 93.12 72 LEU A C 1
ATOM 591 O O . LEU A 1 72 ? -8.001 -9.617 10.656 1.00 93.12 72 LEU A O 1
ATOM 595 N N . THR A 1 73 ? -7.243 -9.740 12.762 1.00 91.38 73 THR A N 1
ATOM 596 C CA . THR A 1 73 ? -5.939 -10.314 12.391 1.00 91.38 73 THR A CA 1
ATOM 597 C C . THR A 1 73 ? -6.104 -11.715 11.789 1.00 91.38 73 THR A C 1
ATOM 599 O O . THR A 1 73 ? -5.507 -12.037 10.759 1.00 91.38 73 THR A O 1
ATOM 602 N N . ALA A 1 74 ? -6.961 -12.556 12.377 1.00 92.12 74 ALA A N 1
ATOM 603 C CA . ALA A 1 74 ? -7.262 -13.883 11.842 1.00 92.12 74 ALA A CA 1
ATOM 604 C C . ALA A 1 74 ? -8.008 -13.820 10.496 1.00 92.12 74 ALA A C 1
ATOM 606 O O . ALA A 1 74 ? -7.769 -14.637 9.611 1.00 92.12 74 ALA A O 1
ATOM 607 N N . GLU A 1 75 ? -8.899 -12.850 10.313 1.00 89.50 75 GLU A N 1
ATOM 608 C CA . GLU A 1 75 ? -9.578 -12.626 9.038 1.00 89.50 75 GLU A CA 1
ATOM 609 C C . GLU A 1 75 ? -8.599 -12.154 7.955 1.00 89.50 75 GLU A C 1
ATOM 611 O O . GLU A 1 75 ? -8.636 -12.647 6.831 1.00 89.50 75 GLU A O 1
ATOM 616 N N . GLN A 1 76 ? -7.668 -11.263 8.299 1.00 85.31 76 GLN A N 1
ATOM 617 C CA . GLN A 1 76 ? -6.667 -10.741 7.371 1.00 85.31 76 GLN A CA 1
ATOM 618 C C . GLN A 1 76 ? -5.670 -11.812 6.907 1.00 85.31 76 GLN A C 1
ATOM 620 O O . GLN A 1 76 ? -5.263 -11.804 5.744 1.00 85.31 76 GLN A O 1
ATOM 625 N N . THR A 1 77 ? -5.299 -12.750 7.783 1.00 84.50 77 THR A N 1
ATOM 626 C CA . THR A 1 77 ? -4.447 -13.890 7.405 1.00 84.50 77 THR A CA 1
ATOM 627 C C . THR A 1 77 ? -5.187 -14.892 6.516 1.00 84.50 77 THR A C 1
ATOM 629 O O . THR A 1 77 ? -4.590 -15.425 5.583 1.00 84.50 77 THR A O 1
ATOM 632 N N . LYS A 1 78 ? -6.490 -15.111 6.745 1.00 82.62 78 LYS A N 1
ATOM 633 C CA . LYS A 1 78 ? -7.335 -16.002 5.927 1.00 82.62 78 LYS A CA 1
ATOM 634 C C . LYS A 1 78 ? -7.672 -15.421 4.554 1.00 82.62 78 LYS A C 1
ATOM 636 O O . LYS A 1 78 ? -7.539 -16.115 3.552 1.00 82.62 78 LYS A O 1
ATOM 641 N N . ASN A 1 79 ? -8.061 -14.150 4.489 1.00 71.75 79 ASN A N 1
ATOM 642 C CA . ASN A 1 79 ? -8.471 -13.462 3.257 1.00 71.75 79 ASN A CA 1
ATOM 643 C C . ASN A 1 79 ? -7.274 -12.923 2.450 1.00 71.75 79 ASN A C 1
ATOM 645 O O . ASN A 1 79 ? -7.402 -11.920 1.746 1.00 71.75 79 ASN A O 1
ATOM 649 N N . GLY A 1 80 ? -6.103 -13.556 2.600 1.00 61.50 80 GLY A N 1
ATOM 650 C CA . GLY A 1 80 ? -4.786 -13.025 2.255 1.00 61.50 80 GLY A CA 1
ATOM 651 C C . GLY A 1 80 ? -4.757 -12.104 1.035 1.00 61.50 80 GLY A C 1
ATOM 652 O O . GLY A 1 80 ? -5.160 -12.496 -0.050 1.00 61.50 80 GLY A O 1
ATOM 653 N N . SER A 1 81 ? -4.251 -10.876 1.223 1.00 55.78 81 SER A N 1
ATOM 654 C CA . SER A 1 81 ? -3.936 -9.870 0.187 1.00 55.78 81 SER A CA 1
ATOM 655 C C . SER A 1 81 ? -4.936 -9.750 -0.985 1.00 55.78 81 SER A C 1
ATOM 657 O O . SER A 1 81 ? -4.527 -9.374 -2.082 1.00 55.78 81 SER A O 1
ATOM 659 N N . GLY A 1 82 ? -6.220 -10.044 -0.783 1.00 50.53 82 GLY A N 1
ATOM 660 C CA . GLY A 1 82 ? -7.227 -10.132 -1.842 1.00 50.53 82 GLY A CA 1
ATOM 661 C C . GLY A 1 82 ? -7.813 -8.797 -2.299 1.00 50.53 82 GLY A C 1
ATOM 662 O O . GLY A 1 82 ? -8.904 -8.785 -2.869 1.00 50.53 82 GLY A O 1
ATOM 663 N N . ASN A 1 83 ? -7.133 -7.671 -2.064 1.00 57.00 83 ASN A N 1
ATOM 664 C CA . ASN A 1 83 ? -7.577 -6.396 -2.613 1.00 57.00 83 ASN A CA 1
ATOM 665 C C . ASN A 1 83 ? -7.297 -6.398 -4.121 1.00 57.00 83 ASN A C 1
ATOM 667 O O . ASN A 1 83 ? -6.210 -6.038 -4.567 1.00 57.00 83 ASN A O 1
ATOM 671 N N . SER A 1 84 ? -8.297 -6.799 -4.916 1.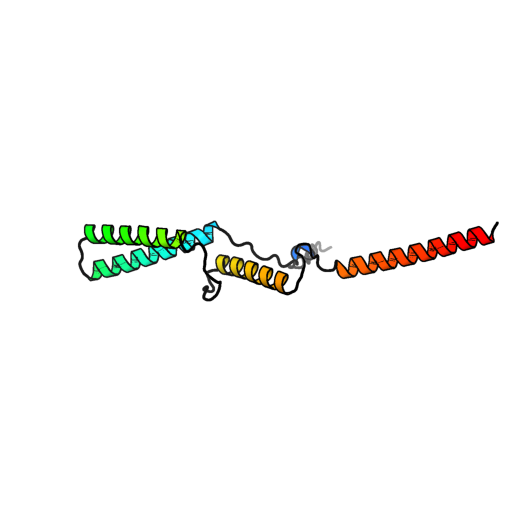00 56.78 84 SER A N 1
ATOM 672 C CA . SER A 1 84 ? -8.406 -6.323 -6.299 1.00 56.78 84 SER A CA 1
ATOM 673 C C . SER A 1 84 ? -8.204 -4.816 -6.232 1.00 56.78 84 SER A C 1
ATOM 675 O O . SER A 1 84 ? -8.971 -4.175 -5.525 1.00 56.78 84 SER A O 1
ATOM 677 N N . GLY A 1 85 ? -7.194 -4.254 -6.902 1.00 62.69 85 GLY A N 1
ATOM 678 C CA . GLY A 1 85 ? -6.766 -2.846 -6.774 1.00 62.69 85 GLY A CA 1
ATOM 679 C C . GLY A 1 85 ? -7.817 -1.761 -7.082 1.00 62.69 85 GLY A C 1
ATOM 680 O O . GLY A 1 85 ? -7.483 -0.590 -7.233 1.00 62.69 85 GLY A O 1
ATOM 681 N N . ARG A 1 86 ? -9.096 -2.128 -7.175 1.00 66.06 86 ARG A N 1
ATOM 682 C CA . ARG A 1 86 ? -10.265 -1.262 -7.269 1.00 66.06 86 ARG A CA 1
ATOM 683 C C . ARG A 1 86 ? -10.590 -0.671 -5.897 1.00 66.06 86 ARG A C 1
ATOM 685 O O . ARG A 1 86 ? -10.842 -1.399 -4.945 1.00 66.06 86 ARG A O 1
ATOM 692 N N . GLY A 1 87 ? -10.630 0.657 -5.823 1.00 78.25 87 GLY A N 1
ATOM 693 C CA . GLY A 1 87 ? -10.992 1.390 -4.604 1.00 78.25 87 GLY A CA 1
ATOM 694 C C . GLY A 1 87 ? -9.814 1.767 -3.702 1.00 78.25 87 GLY A C 1
ATOM 695 O O . GLY A 1 87 ? -10.040 2.282 -2.609 1.00 78.25 87 GLY A O 1
ATOM 696 N N . LEU A 1 88 ? -8.572 1.551 -4.150 1.00 82.69 88 LEU A N 1
ATOM 697 C CA . LEU A 1 88 ? -7.391 2.063 -3.459 1.00 82.69 88 LEU A CA 1
ATOM 698 C C . LEU A 1 88 ? -7.396 3.597 -3.471 1.00 82.69 88 LEU A C 1
ATOM 700 O O . LEU A 1 88 ? -7.692 4.232 -4.488 1.00 82.69 88 LEU A O 1
ATOM 704 N N . LYS A 1 89 ? -7.072 4.202 -2.328 1.00 86.12 89 LYS A N 1
ATOM 705 C CA . LYS A 1 89 ? -6.997 5.664 -2.195 1.00 86.12 89 LYS A CA 1
ATOM 706 C C . LYS A 1 89 ? -5.693 6.178 -2.812 1.00 86.12 89 LYS A C 1
ATOM 708 O O . LYS A 1 89 ? -4.697 5.464 -2.850 1.00 86.12 89 LYS A O 1
ATOM 713 N N . SER A 1 90 ? -5.661 7.444 -3.232 1.00 84.12 90 SER A N 1
ATOM 714 C CA . SER A 1 90 ? -4.480 8.055 -3.873 1.00 84.12 90 SER A CA 1
ATOM 715 C C . SER A 1 90 ? -3.198 7.989 -3.030 1.00 84.12 90 SER A C 1
ATOM 717 O O . SER A 1 90 ? -2.106 7.921 -3.584 1.00 84.12 90 SER A O 1
ATOM 719 N N . HIS A 1 91 ? -3.321 7.972 -1.700 1.00 83.38 91 HIS A N 1
ATOM 720 C CA . HIS A 1 91 ? -2.188 7.863 -0.777 1.00 83.38 91 HIS A CA 1
ATOM 721 C C . HIS A 1 91 ? -1.652 6.431 -0.605 1.00 83.38 91 HIS A C 1
ATOM 723 O O . HIS A 1 91 ? -0.571 6.255 -0.054 1.00 83.38 91 HIS A O 1
ATOM 729 N N . GLN A 1 92 ? -2.352 5.401 -1.088 1.00 85.06 92 GLN A N 1
ATOM 730 C CA . GLN A 1 92 ? -1.929 3.998 -0.988 1.00 85.06 92 GLN A CA 1
ATOM 731 C C . GLN A 1 92 ? -0.986 3.633 -2.142 1.00 85.06 92 GLN A C 1
ATOM 733 O O . GLN A 1 92 ? -1.250 2.741 -2.947 1.00 85.06 92 GLN A O 1
ATOM 738 N N . VAL A 1 93 ? 0.128 4.360 -2.248 1.00 86.19 93 VAL A N 1
ATOM 739 C CA . VAL A 1 93 ? 1.025 4.322 -3.415 1.00 86.19 93 VAL A CA 1
ATOM 740 C C . VAL A 1 93 ? 1.633 2.934 -3.638 1.00 86.19 93 VAL A C 1
ATOM 742 O O . VAL A 1 93 ? 1.733 2.495 -4.781 1.00 86.19 93 VAL A O 1
ATOM 745 N N . HIS A 1 94 ? 2.002 2.216 -2.573 1.00 87.56 94 HIS A N 1
ATOM 746 C CA . HIS A 1 94 ? 2.613 0.887 -2.693 1.00 87.56 94 HIS A CA 1
ATOM 747 C C . HIS A 1 94 ? 1.600 -0.189 -3.094 1.00 87.56 94 HIS A C 1
ATOM 749 O O . HIS A 1 94 ? 1.902 -1.026 -3.944 1.00 87.56 94 HIS A O 1
ATOM 755 N N . GLU A 1 95 ? 0.380 -0.144 -2.556 1.00 86.69 95 GLU A N 1
ATOM 756 C CA . GLU A 1 95 ? -0.688 -1.051 -2.987 1.00 86.69 95 GLU A CA 1
ATOM 757 C C . GLU A 1 95 ? -1.096 -0.772 -4.438 1.00 86.69 95 GLU A C 1
ATOM 759 O O . GLU A 1 95 ? -1.246 -1.710 -5.220 1.00 86.69 95 GLU A O 1
ATOM 764 N N . LEU A 1 96 ? -1.175 0.504 -4.836 1.00 87.06 96 LEU A N 1
ATOM 765 C CA . LEU A 1 96 ? -1.415 0.907 -6.225 1.00 87.06 96 LEU A CA 1
ATOM 766 C C . LEU A 1 96 ? -0.300 0.428 -7.159 1.00 87.06 96 LEU A C 1
ATOM 768 O O . LEU A 1 96 ? -0.582 -0.069 -8.247 1.00 87.06 96 LEU A O 1
ATOM 772 N N . ALA A 1 97 ? 0.963 0.552 -6.747 1.00 88.00 97 ALA A N 1
ATOM 773 C CA . ALA A 1 97 ? 2.101 0.073 -7.525 1.00 88.00 97 ALA A CA 1
ATOM 774 C C . ALA A 1 97 ? 2.047 -1.448 -7.705 1.00 88.00 97 ALA A C 1
ATOM 776 O O . ALA A 1 97 ? 2.185 -1.931 -8.830 1.00 88.00 97 ALA A O 1
ATOM 777 N N . LYS A 1 98 ? 1.770 -2.192 -6.626 1.00 88.00 98 LYS A N 1
ATOM 778 C CA . LYS A 1 98 ? 1.585 -3.646 -6.667 1.00 88.00 98 LYS A CA 1
ATOM 779 C C . LYS A 1 98 ? 0.448 -4.039 -7.613 1.00 88.00 98 LYS A C 1
ATOM 781 O O . LYS A 1 98 ? 0.666 -4.846 -8.512 1.00 88.00 98 LYS A O 1
ATOM 786 N N . ALA A 1 99 ? -0.723 -3.422 -7.465 1.00 88.38 99 ALA A N 1
ATOM 787 C CA . ALA A 1 99 ? -1.875 -3.681 -8.325 1.00 88.38 99 ALA A CA 1
ATOM 788 C C . ALA A 1 99 ? -1.566 -3.376 -9.799 1.00 88.38 99 ALA A C 1
ATOM 790 O O . ALA A 1 99 ? -1.883 -4.171 -10.679 1.00 88.38 99 ALA A O 1
ATOM 791 N N . LYS A 1 100 ? -0.877 -2.264 -10.080 1.00 88.31 100 LYS A N 1
ATOM 792 C CA . LYS A 1 100 ? -0.492 -1.882 -11.444 1.00 88.31 100 LYS A CA 1
ATOM 793 C C . LYS A 1 100 ? 0.484 -2.872 -12.076 1.00 88.31 100 LYS A C 1
ATOM 795 O O . LYS A 1 100 ? 0.377 -3.138 -13.272 1.00 88.31 100 LYS A O 1
ATOM 800 N N . ILE A 1 101 ? 1.437 -3.403 -11.310 1.00 88.06 101 ILE A N 1
ATOM 801 C CA . ILE A 1 101 ? 2.341 -4.460 -11.785 1.00 88.06 101 ILE A CA 1
ATOM 802 C C . ILE A 1 101 ? 1.530 -5.708 -12.149 1.00 88.06 101 ILE A C 1
ATOM 804 O O . ILE A 1 101 ? 1.648 -6.191 -13.272 1.00 88.06 101 ILE A O 1
ATOM 808 N N . GLU A 1 102 ? 0.649 -6.173 -11.263 1.00 89.44 102 GLU A N 1
ATOM 809 C CA . GLU A 1 102 ? -0.192 -7.356 -11.503 1.00 89.44 102 GLU A CA 1
ATOM 810 C C . GLU A 1 102 ? -1.112 -7.183 -12.727 1.00 89.44 102 GLU A C 1
ATOM 812 O O . GLU A 1 102 ? -1.224 -8.079 -13.569 1.00 89.44 102 GLU A O 1
ATOM 817 N N . GLU A 1 103 ? -1.736 -6.013 -12.884 1.00 88.62 103 GLU A N 1
ATOM 818 C CA . GLU A 1 103 ? -2.551 -5.683 -14.057 1.00 88.62 103 GLU A CA 1
ATOM 819 C C . GLU A 1 103 ? -1.722 -5.641 -15.344 1.00 88.62 103 GLU A C 1
ATOM 821 O O . GLU A 1 103 ? -2.154 -6.163 -16.375 1.00 88.62 103 GLU A O 1
ATOM 826 N N . SER A 1 104 ? -0.516 -5.074 -15.286 1.00 89.44 104 SER A N 1
ATOM 827 C CA . SER A 1 104 ? 0.383 -4.989 -16.442 1.00 89.44 104 SER A CA 1
ATOM 828 C C . SER A 1 104 ? 0.890 -6.372 -16.851 1.00 89.44 104 SER A C 1
ATOM 830 O O . SER A 1 104 ? 0.941 -6.686 -18.039 1.00 89.44 104 SER A O 1
ATOM 832 N N . GLU A 1 105 ? 1.198 -7.246 -15.891 1.00 90.25 105 GLU A N 1
ATOM 833 C CA . GLU A 1 105 ? 1.557 -8.642 -16.151 1.00 90.25 105 GLU A CA 1
ATOM 834 C C . GLU A 1 105 ? 0.395 -9.432 -16.759 1.00 90.25 105 GLU A C 1
ATOM 836 O O . GLU A 1 105 ? 0.595 -10.219 -17.693 1.00 90.25 105 GLU A O 1
ATOM 841 N N . LYS A 1 106 ? -0.828 -9.200 -16.271 1.00 91.81 106 LYS A N 1
ATOM 842 C CA . LYS A 1 106 ? -2.043 -9.798 -16.828 1.00 91.81 106 LYS A CA 1
ATOM 843 C C . LYS A 1 106 ? -2.281 -9.333 -18.263 1.00 91.81 106 LYS A C 1
ATOM 845 O O . LYS A 1 106 ? -2.562 -10.169 -19.121 1.00 91.81 106 LYS A O 1
ATOM 850 N N . LEU A 1 107 ? -2.122 -8.038 -18.537 1.00 91.88 107 LEU A N 1
ATOM 851 C CA . LEU A 1 107 ? -2.234 -7.472 -19.880 1.00 91.88 107 LEU A CA 1
ATOM 852 C C . LEU A 1 107 ? -1.148 -8.022 -20.812 1.00 91.88 107 LEU A C 1
ATOM 854 O O . LEU A 1 107 ? -1.464 -8.485 -21.903 1.00 91.88 107 LEU A O 1
ATOM 858 N N . ARG A 1 108 ? 0.112 -8.066 -20.363 1.00 92.38 108 ARG A N 1
ATOM 859 C CA . ARG A 1 108 ? 1.231 -8.673 -21.101 1.00 92.38 108 ARG A CA 1
ATOM 860 C C . ARG A 1 108 ? 0.906 -10.109 -21.512 1.00 92.38 108 ARG A C 1
ATOM 862 O O . ARG A 1 108 ? 1.098 -10.478 -22.668 1.00 92.38 108 ARG A O 1
ATOM 869 N N . LYS A 1 109 ? 0.390 -10.913 -20.574 1.00 92.94 109 LYS A N 1
ATOM 870 C CA . LYS A 1 109 ? -0.018 -12.301 -20.828 1.00 92.94 109 LYS A CA 1
ATOM 871 C C . LYS A 1 109 ? -1.180 -12.380 -21.820 1.00 92.94 109 LYS A C 1
ATOM 873 O O . LYS A 1 109 ? -1.139 -13.223 -22.709 1.00 92.94 109 LYS A O 1
ATOM 878 N N . ALA A 1 110 ? -2.184 -11.514 -21.685 1.00 95.19 110 ALA A N 1
ATOM 879 C CA . ALA A 1 110 ? -3.336 -11.468 -22.586 1.00 95.19 110 ALA A CA 1
ATOM 880 C C . ALA A 1 110 ? -2.941 -11.093 -24.023 1.00 95.19 110 ALA A C 1
ATOM 882 O O . ALA A 1 110 ? -3.460 -11.671 -24.971 1.00 95.19 110 ALA A O 1
ATOM 883 N N . LEU A 1 111 ? -1.977 -10.184 -24.181 1.00 92.62 111 LEU A N 1
ATOM 884 C CA . LEU A 1 111 ? -1.413 -9.790 -25.474 1.00 92.62 111 LEU A CA 1
ATOM 885 C C . LEU A 1 111 ? -0.420 -10.819 -26.047 1.00 92.62 111 LEU A C 1
ATOM 887 O O . LEU A 1 111 ? 0.118 -10.611 -27.130 1.00 92.62 111 LEU A O 1
ATOM 891 N N . GLY A 1 112 ? -0.141 -11.916 -25.333 1.00 90.38 112 GLY A N 1
ATOM 892 C CA . GLY A 1 112 ? 0.797 -12.950 -25.781 1.00 90.38 112 GLY A CA 1
ATOM 893 C C . GLY A 1 112 ? 2.263 -12.503 -25.805 1.00 90.38 112 GLY A C 1
ATOM 894 O O . GLY A 1 112 ? 3.106 -13.179 -26.396 1.00 90.38 112 GLY A O 1
ATOM 895 N N . ILE A 1 113 ? 2.592 -11.382 -25.158 1.00 90.12 113 ILE A N 1
ATOM 896 C CA . ILE A 1 113 ? 3.962 -10.872 -25.073 1.00 90.12 113 ILE A CA 1
ATOM 897 C C . ILE A 1 113 ? 4.741 -11.775 -24.118 1.00 90.12 113 ILE A C 1
ATOM 899 O O . ILE A 1 113 ? 4.307 -12.033 -22.992 1.00 90.12 113 ILE A O 1
ATOM 903 N N . ARG A 1 114 ? 5.902 -12.275 -24.547 1.00 89.12 114 ARG A N 1
ATOM 904 C CA . ARG A 1 114 ? 6.736 -13.161 -23.721 1.00 89.12 114 ARG A CA 1
ATOM 905 C C . ARG A 1 114 ? 7.401 -12.397 -22.569 1.00 89.12 114 ARG A C 1
ATOM 907 O O . ARG A 1 114 ? 7.423 -11.171 -22.561 1.00 89.12 114 ARG A O 1
ATOM 914 N N . LYS A 1 115 ? 7.872 -13.109 -21.540 1.00 87.12 115 LYS A N 1
ATOM 915 C CA . LYS A 1 115 ? 8.456 -12.474 -20.337 1.00 87.12 115 LYS A CA 1
ATOM 916 C C . LYS A 1 115 ? 9.843 -11.880 -20.621 1.00 87.12 115 LYS A C 1
ATOM 918 O O . LYS A 1 115 ? 10.223 -10.899 -20.004 1.00 87.12 115 LYS A O 1
ATOM 923 N N . ASP A 1 116 ? 10.545 -12.476 -21.571 1.00 86.25 116 ASP A N 1
ATOM 924 C CA . ASP A 1 116 ? 11.849 -12.113 -22.127 1.00 86.25 116 ASP A CA 1
ATOM 925 C C . ASP A 1 116 ? 11.746 -11.123 -23.302 1.00 86.25 116 ASP A C 1
ATOM 927 O O . ASP A 1 116 ? 12.704 -10.944 -24.047 1.00 86.25 116 ASP A O 1
ATOM 931 N N . TYR A 1 117 ? 10.577 -10.508 -23.521 1.00 85.19 117 TYR A N 1
ATOM 932 C CA . TYR A 1 117 ? 10.416 -9.543 -24.603 1.00 85.19 117 TYR A CA 1
ATOM 933 C C . TYR A 1 117 ? 11.216 -8.271 -24.309 1.00 85.19 117 TYR A C 1
ATOM 935 O O . TYR A 1 117 ? 10.843 -7.474 -23.450 1.00 85.19 117 TYR A O 1
ATOM 943 N N . GLU A 1 118 ? 12.296 -8.075 -25.059 1.00 83.75 118 GLU A N 1
ATOM 944 C CA . GLU A 1 118 ? 13.055 -6.829 -25.068 1.00 83.75 118 GLU A CA 1
ATOM 945 C C . GLU A 1 118 ? 12.520 -5.880 -26.137 1.00 83.75 118 GLU A C 1
ATOM 947 O O . GLU A 1 118 ? 12.322 -6.258 -27.301 1.00 83.75 118 GLU A O 1
ATOM 952 N N . GLU A 1 119 ? 12.326 -4.621 -25.754 1.00 80.81 119 GLU A N 1
ATOM 953 C CA . GLU A 1 119 ? 11.953 -3.567 -26.687 1.00 80.81 119 GLU A CA 1
ATOM 954 C C . GLU A 1 119 ? 13.005 -3.445 -27.801 1.00 80.81 119 GLU A C 1
ATOM 956 O O . GLU A 1 119 ? 14.211 -3.379 -27.566 1.00 80.81 119 GLU A O 1
ATOM 961 N N . GLY A 1 120 ? 12.538 -3.491 -29.048 1.00 82.69 120 GLY A N 1
ATOM 962 C CA . GLY A 1 120 ? 13.379 -3.435 -30.240 1.00 82.69 120 GLY A CA 1
ATOM 963 C C . GLY A 1 120 ? 14.131 -4.713 -30.613 1.00 82.69 120 GLY A C 1
ATOM 964 O O . GLY A 1 120 ? 14.800 -4.737 -31.648 1.00 82.69 120 GLY A O 1
ATOM 965 N N . SER A 1 121 ? 13.941 -5.813 -29.876 1.00 81.44 121 SER A N 1
ATOM 966 C CA . SER A 1 121 ? 14.419 -7.148 -30.279 1.00 81.44 121 SER A CA 1
ATOM 967 C C . SER A 1 121 ? 13.924 -7.565 -31.670 1.00 81.44 121 SER A C 1
ATOM 969 O O . SER A 1 121 ? 14.642 -8.224 -32.421 1.00 81.44 121 SER A O 1
ATOM 971 N N . HIS A 1 122 ? 12.719 -7.134 -32.052 1.00 80.31 122 HIS A N 1
ATOM 972 C CA . HIS A 1 122 ? 12.162 -7.385 -33.377 1.00 80.31 122 HIS A CA 1
ATOM 973 C C . HIS A 1 122 ? 12.942 -6.677 -34.499 1.00 80.31 122 HIS A C 1
ATOM 975 O O . HIS A 1 122 ? 13.190 -7.291 -35.537 1.00 80.31 122 HIS A O 1
ATOM 981 N N . TRP A 1 123 ? 13.367 -5.422 -34.297 1.00 81.19 123 TRP A N 1
ATOM 982 C CA . TRP A 1 123 ? 14.186 -4.697 -35.278 1.00 81.19 123 TRP A CA 1
ATOM 983 C C . TRP A 1 123 ? 15.609 -5.256 -35.346 1.00 81.19 123 TRP A C 1
ATOM 985 O O . TRP A 1 123 ? 16.081 -5.534 -36.444 1.00 81.19 123 TRP A O 1
ATOM 995 N N . LYS A 1 124 ? 16.234 -5.560 -34.198 1.00 82.69 124 LYS A N 1
ATOM 996 C CA . LYS A 1 124 ? 17.560 -6.207 -34.153 1.00 82.69 124 LYS A CA 1
ATOM 997 C C . LYS A 1 124 ? 17.580 -7.543 -34.898 1.00 82.69 124 LYS A C 1
ATOM 999 O O . LYS A 1 124 ? 18.469 -7.792 -35.703 1.00 82.69 124 LYS A O 1
ATOM 1004 N N . ARG A 1 125 ? 16.557 -8.383 -34.696 1.00 81.25 125 ARG A N 1
ATOM 1005 C CA . ARG A 1 125 ? 16.427 -9.662 -35.412 1.00 81.25 125 ARG A CA 1
ATOM 1006 C C . ARG A 1 125 ? 16.250 -9.470 -36.921 1.00 81.25 125 ARG A C 1
ATOM 1008 O O . ARG A 1 125 ? 16.689 -10.321 -37.691 1.00 81.25 125 ARG A O 1
ATOM 1015 N N . GLN A 1 126 ? 15.580 -8.404 -37.360 1.00 79.38 126 GLN A N 1
ATOM 1016 C CA . GLN A 1 126 ? 15.463 -8.103 -38.788 1.00 79.38 126 GLN A CA 1
ATOM 1017 C C . GLN A 1 126 ? 16.789 -7.642 -39.391 1.00 79.38 126 GLN A C 1
ATOM 1019 O O . GLN A 1 126 ? 17.129 -8.103 -40.479 1.00 79.38 126 GLN A O 1
ATOM 1024 N N . GLU A 1 127 ? 17.535 -6.783 -38.696 1.00 82.19 127 GLU A N 1
ATOM 1025 C CA . GLU A 1 127 ? 18.866 -6.353 -39.137 1.00 82.19 127 GLU A CA 1
ATOM 1026 C C . GLU A 1 127 ? 19.828 -7.536 -39.227 1.00 82.19 127 GLU A C 1
ATOM 1028 O O . GLU A 1 127 ? 20.417 -7.752 -40.283 1.00 82.19 127 GLU A O 1
ATOM 1033 N N . GLU A 1 128 ? 19.891 -8.374 -38.191 1.00 82.31 128 GLU A N 1
ATOM 1034 C CA . GLU A 1 128 ? 20.727 -9.578 -38.180 1.00 82.31 128 GLU A CA 1
ATOM 1035 C C . GLU A 1 128 ? 20.356 -10.536 -39.323 1.00 82.31 128 GLU A C 1
ATOM 1037 O O . GLU A 1 128 ? 21.222 -11.053 -40.029 1.00 82.31 128 GLU A O 1
ATOM 1042 N N . GLN A 1 129 ? 19.060 -10.750 -39.576 1.00 82.19 129 GLN A N 1
ATOM 1043 C CA . GLN A 1 129 ? 18.630 -11.581 -40.702 1.00 82.19 129 GLN A CA 1
ATOM 1044 C C . GLN A 1 129 ? 18.965 -10.968 -42.063 1.00 82.19 129 GLN A C 1
ATOM 1046 O O . GLN A 1 129 ? 19.261 -11.708 -43.006 1.00 82.19 129 GLN A O 1
ATOM 1051 N N . LYS A 1 130 ? 18.906 -9.641 -42.195 1.00 86.38 130 LYS A N 1
ATOM 1052 C CA . LYS A 1 130 ? 19.290 -8.947 -43.425 1.00 86.38 130 LYS A CA 1
ATOM 1053 C C . LYS A 1 130 ? 20.792 -9.081 -43.668 1.00 86.38 130 LYS A C 1
ATOM 1055 O O . LYS A 1 130 ? 21.172 -9.519 -44.751 1.00 86.38 130 LYS A O 1
ATOM 1060 N N . GLU A 1 131 ? 21.612 -8.825 -42.653 1.00 85.19 131 GLU A N 1
ATOM 1061 C CA . GLU A 1 131 ? 23.069 -8.977 -42.715 1.00 85.19 131 GLU A CA 1
ATOM 1062 C C . GLU A 1 131 ? 23.459 -10.420 -43.067 1.00 85.19 131 GLU A C 1
ATOM 1064 O O . GLU A 1 131 ? 24.279 -10.661 -43.951 1.00 85.19 131 GLU A O 1
ATOM 1069 N N . ARG A 1 132 ? 22.801 -11.411 -42.456 1.00 86.94 132 ARG A N 1
ATOM 1070 C CA . ARG A 1 132 ? 23.043 -12.831 -42.745 1.00 86.94 132 ARG A CA 1
ATOM 1071 C C . ARG A 1 132 ? 22.677 -13.211 -44.185 1.00 86.94 132 ARG A C 1
ATOM 1073 O O . ARG A 1 132 ? 23.327 -14.073 -44.774 1.00 86.94 132 ARG A O 1
ATOM 1080 N N . ARG A 1 133 ? 21.652 -12.579 -44.772 1.00 86.50 133 ARG A N 1
ATOM 1081 C CA . ARG A 1 133 ? 21.288 -12.756 -46.193 1.00 86.50 133 ARG A CA 1
ATOM 1082 C C . ARG A 1 133 ? 22.269 -12.064 -47.134 1.00 86.50 133 ARG A C 1
ATOM 1084 O O . ARG A 1 133 ? 22.504 -12.592 -48.216 1.00 86.50 133 ARG A O 1
ATOM 1091 N N . GLU A 1 134 ? 22.806 -10.910 -46.756 1.00 85.00 134 GLU A N 1
ATOM 1092 C CA . GLU A 1 134 ? 23.819 -10.189 -47.536 1.00 85.00 134 GLU A CA 1
ATOM 1093 C C . GLU A 1 134 ? 25.148 -10.951 -47.539 1.00 85.00 134 GLU A C 1
ATOM 1095 O O . GLU A 1 134 ? 25.636 -11.274 -48.620 1.00 85.00 134 GLU A O 1
ATOM 1100 N N . LYS A 1 135 ? 25.631 -11.406 -46.374 1.00 85.69 135 LYS A N 1
ATOM 1101 C CA . LYS A 1 135 ? 26.805 -12.293 -46.271 1.00 85.69 135 LYS A CA 1
ATOM 1102 C C . LYS A 1 135 ? 26.649 -13.571 -47.092 1.00 85.69 135 LYS A C 1
ATOM 1104 O O . LYS A 1 135 ? 27.527 -13.912 -47.871 1.00 85.69 135 LYS A O 1
ATOM 1109 N N . GLY A 1 136 ? 25.495 -14.238 -47.009 1.00 86.38 136 GLY A N 1
ATOM 1110 C CA . GLY A 1 136 ? 25.238 -15.432 -47.823 1.00 86.38 136 GLY A CA 1
ATOM 1111 C C . GLY A 1 136 ? 25.212 -15.164 -49.337 1.00 86.38 136 GLY A C 1
ATOM 1112 O O . GLY A 1 136 ? 25.522 -16.057 -50.126 1.00 86.38 136 GLY A O 1
ATOM 1113 N N . ARG A 1 137 ? 24.855 -13.944 -49.768 1.00 83.25 137 ARG A N 1
ATOM 1114 C CA . ARG A 1 137 ? 24.926 -13.531 -51.180 1.00 83.25 137 ARG A CA 1
ATOM 1115 C C . ARG A 1 137 ? 26.361 -13.245 -51.612 1.00 83.25 137 ARG A C 1
ATOM 1117 O O . ARG A 1 137 ? 26.734 -13.688 -52.694 1.00 83.25 137 ARG A O 1
ATOM 1124 N N . GLU A 1 138 ? 27.144 -12.556 -50.785 1.00 78.81 138 GLU A N 1
ATOM 1125 C CA . GLU A 1 138 ? 28.569 -12.303 -51.039 1.00 78.81 138 GLU A CA 1
ATOM 1126 C C . GLU A 1 138 ? 29.373 -13.606 -51.091 1.00 78.81 138 GLU A C 1
ATOM 1128 O O . GLU A 1 138 ? 30.095 -13.831 -52.057 1.00 78.81 138 GLU A O 1
ATOM 1133 N N . GLU A 1 139 ? 29.180 -14.517 -50.133 1.00 81.94 139 GLU A N 1
ATOM 1134 C CA . GLU A 1 139 ? 29.824 -15.839 -50.127 1.00 81.94 139 GLU A CA 1
ATOM 1135 C C . GLU A 1 139 ? 29.436 -16.671 -51.361 1.00 81.94 139 GLU A C 1
ATOM 1137 O O . GLU A 1 139 ? 30.275 -17.340 -51.966 1.00 81.94 139 GLU A O 1
ATOM 1142 N N . GLY A 1 140 ? 28.166 -16.605 -51.777 1.00 82.69 140 GLY A N 1
ATOM 1143 C CA . GLY A 1 140 ? 27.685 -17.265 -52.991 1.00 82.69 140 GLY A CA 1
ATOM 1144 C C . GLY A 1 140 ? 28.274 -16.680 -54.280 1.00 82.69 140 GLY A C 1
ATOM 1145 O O . GLY A 1 140 ? 28.559 -17.436 -55.209 1.00 82.69 140 GLY A O 1
ATOM 1146 N N . MET A 1 141 ? 28.475 -15.359 -54.342 1.00 78.50 141 MET A N 1
ATOM 1147 C CA . MET A 1 141 ? 29.157 -14.693 -55.459 1.00 78.50 141 MET A CA 1
ATOM 1148 C C . MET A 1 141 ? 30.649 -15.029 -55.488 1.00 78.50 141 MET A C 1
ATOM 1150 O O . MET A 1 141 ? 31.141 -15.432 -56.538 1.00 78.50 141 MET A O 1
ATOM 1154 N N . ALA A 1 142 ? 31.338 -14.968 -54.346 1.00 78.88 142 ALA A N 1
ATOM 1155 C CA . ALA A 1 142 ? 32.759 -15.293 -54.233 1.00 78.88 142 ALA A CA 1
ATOM 1156 C C . ALA A 1 142 ? 33.052 -16.740 -54.661 1.00 78.88 142 ALA A C 1
ATOM 1158 O O . ALA A 1 142 ? 33.953 -16.985 -55.457 1.00 78.88 142 ALA A O 1
ATOM 1159 N N . LYS A 1 143 ? 32.228 -17.701 -54.221 1.00 79.69 143 LYS A N 1
ATOM 1160 C CA . LYS A 1 143 ? 32.367 -19.115 -54.605 1.00 79.69 143 LYS A CA 1
ATOM 1161 C C . LYS A 1 143 ? 32.090 -19.367 -56.092 1.00 79.69 143 LYS A C 1
ATOM 1163 O O . LYS A 1 143 ? 32.596 -20.328 -56.667 1.00 79.69 143 LYS A O 1
ATOM 1168 N N . ARG A 1 144 ? 31.251 -18.536 -56.719 1.00 76.75 144 ARG A N 1
ATOM 1169 C CA . ARG A 1 144 ? 30.967 -18.614 -58.157 1.00 76.75 144 ARG A CA 1
ATOM 1170 C C . ARG A 1 144 ? 32.123 -18.040 -58.975 1.00 76.75 144 ARG A C 1
ATOM 1172 O O . ARG A 1 144 ? 32.542 -18.689 -59.921 1.00 76.75 144 ARG A O 1
ATOM 1179 N N . GLU A 1 145 ? 32.678 -16.903 -58.557 1.00 73.06 145 GLU A N 1
ATOM 1180 C CA . GLU A 1 145 ? 33.883 -16.324 -59.164 1.00 73.06 145 GLU A CA 1
ATOM 1181 C C . GLU A 1 145 ? 35.126 -17.206 -59.019 1.00 73.06 145 GLU A C 1
ATOM 1183 O O . GLU A 1 145 ? 35.974 -17.188 -59.903 1.00 73.06 145 GLU A O 1
ATOM 1188 N N . GLU A 1 146 ? 35.264 -17.944 -57.915 1.00 73.12 146 GLU A N 1
ATOM 1189 C CA . GLU A 1 146 ? 36.359 -18.901 -57.714 1.00 73.12 146 GLU A CA 1
ATOM 1190 C C . GLU A 1 146 ? 36.238 -20.085 -58.682 1.00 73.12 146 GLU A C 1
ATOM 1192 O O . GLU A 1 146 ? 37.202 -20.437 -59.350 1.00 73.12 146 GLU A O 1
ATOM 1197 N N . ARG A 1 147 ? 35.025 -20.630 -58.846 1.00 72.19 147 ARG A N 1
ATOM 1198 C CA . ARG A 1 147 ? 34.749 -21.726 -59.785 1.00 72.19 147 ARG A CA 1
ATOM 1199 C C . ARG A 1 147 ? 34.900 -21.328 -61.256 1.00 72.19 147 ARG A C 1
ATOM 1201 O O . ARG A 1 147 ? 35.199 -22.187 -62.072 1.00 72.19 147 ARG A O 1
ATOM 1208 N N . ASP A 1 148 ? 34.661 -20.064 -61.594 1.00 73.50 148 ASP A N 1
ATOM 1209 C CA . ASP A 1 148 ? 34.853 -19.543 -62.953 1.00 73.50 148 ASP A CA 1
ATOM 1210 C C . ASP A 1 148 ? 36.334 -19.182 -63.240 1.00 73.50 148 ASP A C 1
ATOM 1212 O O . ASP A 1 148 ? 36.663 -18.793 -64.363 1.00 73.50 148 ASP A O 1
ATOM 1216 N N . ARG A 1 149 ? 37.226 -19.284 -62.237 1.00 69.19 149 ARG A N 1
ATOM 1217 C CA . ARG A 1 149 ? 38.670 -18.996 -62.333 1.00 69.19 149 ARG A CA 1
ATOM 1218 C C . ARG A 1 149 ? 39.555 -20.243 -62.492 1.00 69.19 149 ARG A C 1
ATOM 1220 O O . ARG A 1 149 ? 40.708 -20.071 -62.888 1.00 69.19 149 ARG A O 1
ATOM 1227 N N . ASP A 1 150 ? 39.0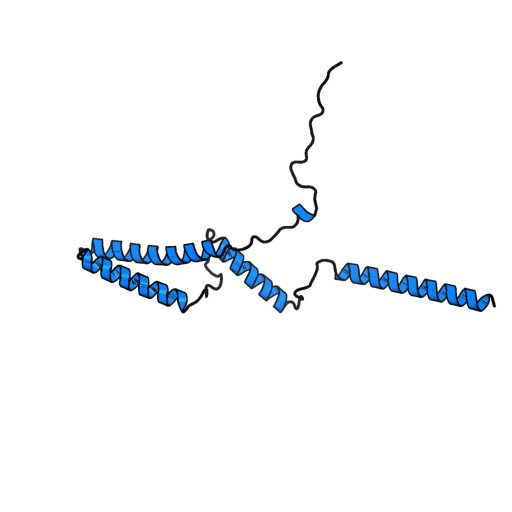26 -21.427 -62.180 1.00 56.62 150 ASP A N 1
ATOM 1228 C CA . ASP A 1 150 ? 39.626 -22.756 -62.420 1.00 56.62 150 ASP A CA 1
ATOM 1229 C C . ASP A 1 150 ? 39.233 -23.312 -63.802 1.00 56.62 150 ASP A C 1
ATOM 1231 O O . ASP A 1 150 ? 40.090 -23.961 -64.447 1.00 56.62 150 ASP A O 1
#

Foldseek 3Di:
DDPDDDDPPPPPDDPDPVVVPPDQDAFDPVVVVVVLLVVQVVVLVVQLVVCVVVVHDPVVSVVVSVVSSVVSVVVCVVCDPPPQVPPDDPVPSRNVSVNVVVVVVVVCVVVVNDPPDDVCPVVVVVVVVVVVVVVVVVVVVVVVVVVVVD

Secondary structure (DSSP, 8-state):
----PPP----SS---TTTTS-PPPPPPHHHHHHHHHHHHHHHHHHHHHHHHHTT--HHHHHHHHHHHHHHHHHHHHHTTT---STT--TT-HHHHHHHHHHHHHHHHHHTT--TT--TTHHHHHHHHHHHHHHHHHHHHHHHHHHHTT-

InterPro domains:
  IPR013170 mRNA splicing factor Cwf21 domain [PF08312] (32-75)
  IPR013170 mRNA splicing factor Cwf21 domain [SM01115] (32-77)
  IPR051372 Pre-mRNA-splicing factor CWC21 [PTHR36562] (16-145)